Protein AF-A0A4D7DU58-F1 (afdb_monomer)

Mean predicted aligned error: 9.23 Å

Structure (mmCIF, N/CA/C/O backbone):
data_AF-A0A4D7DU58-F1
#
_entry.id   AF-A0A4D7DU58-F1
#
loop_
_atom_site.group_PDB
_atom_site.id
_atom_site.type_symbol
_atom_site.label_atom_id
_atom_site.label_alt_id
_atom_site.label_comp_id
_atom_site.label_asym_id
_atom_site.label_entity_id
_atom_site.label_seq_id
_atom_site.pdbx_PDB_ins_code
_atom_site.Cartn_x
_atom_site.Cartn_y
_atom_site.Cartn_z
_atom_site.occupancy
_atom_site.B_iso_or_equiv
_atom_site.auth_seq_id
_atom_site.auth_comp_id
_atom_site.auth_asym_id
_atom_site.auth_atom_id
_atom_site.pdbx_PDB_model_num
ATOM 1 N N . MET A 1 1 ? 15.677 17.109 42.337 1.00 45.03 1 MET A N 1
ATOM 2 C CA . MET A 1 1 ? 14.962 15.906 41.867 1.00 45.03 1 MET A CA 1
ATOM 3 C C . MET A 1 1 ? 14.360 16.292 40.532 1.00 45.03 1 MET A C 1
ATOM 5 O O . MET A 1 1 ? 13.244 16.787 40.499 1.00 45.03 1 MET A O 1
ATOM 9 N N . ASP A 1 2 ? 15.148 16.166 39.469 1.00 48.22 2 ASP A N 1
ATOM 10 C CA . ASP A 1 2 ? 14.765 16.503 38.093 1.00 48.22 2 ASP A CA 1
ATOM 11 C C . ASP A 1 2 ? 14.884 15.233 37.243 1.00 48.22 2 ASP A C 1
ATOM 13 O O . ASP A 1 2 ? 15.667 15.158 36.305 1.00 48.22 2 ASP A O 1
ATOM 17 N N . ASP A 1 3 ? 14.123 14.203 37.613 1.00 52.19 3 ASP A N 1
ATOM 18 C CA . ASP A 1 3 ? 14.151 12.887 36.962 1.00 52.19 3 ASP A CA 1
ATOM 19 C C . ASP A 1 3 ? 12.844 12.618 36.213 1.00 52.19 3 ASP A C 1
ATOM 21 O O . ASP A 1 3 ? 12.161 11.630 36.465 1.00 52.19 3 ASP A O 1
ATOM 25 N N . LEU A 1 4 ? 12.434 13.524 35.319 1.00 57.69 4 LEU A N 1
ATOM 26 C CA . LEU A 1 4 ? 11.140 13.387 34.636 1.00 57.69 4 LEU A CA 1
ATOM 27 C C . LEU A 1 4 ? 11.101 13.996 33.230 1.00 57.69 4 LEU A C 1
ATOM 29 O O . LEU A 1 4 ? 10.171 14.721 32.902 1.00 57.69 4 LEU A O 1
ATOM 33 N N . LYS A 1 5 ? 12.075 13.683 32.363 1.00 53.97 5 LYS A N 1
ATOM 34 C CA . LYS A 1 5 ? 11.924 13.854 30.895 1.00 53.97 5 LYS A CA 1
ATOM 35 C C . LYS A 1 5 ? 12.608 12.763 30.068 1.00 53.97 5 LYS A C 1
ATOM 37 O O . LYS A 1 5 ? 13.083 13.019 28.967 1.00 53.97 5 LYS A O 1
ATOM 42 N N . GLN A 1 6 ? 12.639 11.535 30.577 1.00 54.69 6 GLN A N 1
ATOM 43 C CA . GLN A 1 6 ? 13.131 10.383 29.823 1.00 54.69 6 GLN A CA 1
ATOM 44 C C . GLN A 1 6 ? 12.050 9.307 29.688 1.00 54.69 6 GLN A C 1
ATOM 46 O O . GLN A 1 6 ? 12.283 8.126 29.911 1.00 54.69 6 GLN A O 1
ATOM 51 N N . THR A 1 7 ? 10.840 9.708 29.298 1.00 44.78 7 THR A N 1
ATOM 52 C CA . THR A 1 7 ? 9.869 8.767 28.737 1.00 44.78 7 THR A CA 1
ATOM 53 C C . THR A 1 7 ? 10.109 8.718 27.239 1.00 44.78 7 THR A C 1
ATOM 55 O O . THR A 1 7 ? 9.628 9.564 26.490 1.00 44.78 7 THR A O 1
ATOM 58 N N . SER A 1 8 ? 10.967 7.777 26.850 1.00 45.53 8 SER A N 1
ATOM 59 C CA . SER A 1 8 ? 10.883 7.008 25.608 1.00 45.53 8 SER A CA 1
ATOM 60 C C . SER A 1 8 ? 9.992 7.608 24.514 1.00 45.53 8 SER A C 1
ATOM 62 O O . SER A 1 8 ? 8.766 7.601 24.633 1.00 45.53 8 SER A O 1
ATOM 64 N N . SER A 1 9 ? 10.608 8.020 23.407 1.00 48.75 9 SER A N 1
ATOM 65 C CA . SER A 1 9 ? 9.959 8.101 22.098 1.00 48.75 9 SER A CA 1
ATOM 66 C C . SER A 1 9 ? 9.360 6.729 21.746 1.00 48.75 9 SER A C 1
ATOM 68 O O . SER A 1 9 ? 9.970 5.938 21.031 1.00 48.75 9 SER A O 1
ATOM 70 N N . LEU A 1 10 ? 8.181 6.414 22.280 1.00 49.06 10 LEU A N 1
ATOM 71 C CA . LEU A 1 10 ? 7.308 5.380 21.749 1.00 49.06 10 LEU A CA 1
ATOM 72 C C . LEU A 1 10 ? 6.776 5.960 20.442 1.00 49.06 10 LEU A C 1
ATOM 74 O O . LEU A 1 10 ? 5.763 6.653 20.434 1.00 49.06 10 LEU A O 1
ATOM 78 N N . SER A 1 11 ? 7.527 5.781 19.354 1.00 59.34 11 SER A N 1
ATOM 79 C CA . SER A 1 11 ? 7.078 6.172 18.022 1.00 59.34 11 SER A CA 1
ATOM 80 C C . SER A 1 11 ? 5.780 5.424 17.746 1.00 59.34 11 SER A C 1
ATOM 82 O O . SER A 1 11 ? 5.788 4.203 17.582 1.00 59.34 11 SER A O 1
ATOM 84 N N . SER A 1 12 ? 4.661 6.141 17.768 1.00 73.44 12 SER A N 1
ATOM 85 C CA . SER A 1 12 ? 3.358 5.608 17.396 1.00 73.44 12 SER A CA 1
ATOM 86 C C . SER A 1 12 ? 3.454 5.066 15.973 1.00 73.44 12 SER A C 1
ATOM 88 O O . SER A 1 12 ? 3.641 5.848 15.043 1.00 73.44 12 SER A O 1
ATOM 90 N N . ILE A 1 13 ? 3.369 3.745 15.809 1.00 80.50 13 ILE A N 1
ATOM 91 C CA . ILE A 1 13 ? 3.355 3.118 14.487 1.00 80.50 13 ILE A CA 1
ATOM 92 C C . ILE A 1 13 ? 2.062 3.543 13.795 1.00 80.50 13 ILE A C 1
ATOM 94 O O . ILE A 1 13 ? 0.967 3.299 14.304 1.00 80.50 13 ILE A O 1
ATOM 98 N N . THR A 1 14 ? 2.190 4.189 12.644 1.00 89.75 14 THR A N 1
ATOM 99 C CA . THR A 1 14 ? 1.055 4.636 11.840 1.00 89.75 14 THR A CA 1
ATOM 100 C C . THR A 1 14 ? 0.677 3.594 10.787 1.00 89.75 14 THR A C 1
ATOM 102 O O . THR A 1 14 ? 1.472 2.732 10.411 1.00 89.75 14 THR A O 1
ATOM 105 N N . VAL A 1 15 ? -0.539 3.699 10.243 1.00 91.31 15 VAL A N 1
ATOM 106 C CA . VAL A 1 15 ? -0.980 2.901 9.082 1.00 91.31 15 VAL A CA 1
ATOM 107 C C . VAL A 1 15 ? -0.008 3.052 7.911 1.00 91.31 15 VAL A C 1
ATOM 109 O O . VAL A 1 15 ? 0.325 2.065 7.259 1.00 91.31 15 VAL A O 1
ATOM 112 N N . ARG A 1 16 ? 0.498 4.270 7.679 1.00 94.06 16 ARG A N 1
ATOM 113 C CA . ARG A 1 16 ? 1.499 4.542 6.644 1.00 94.06 16 ARG A CA 1
ATOM 114 C C . ARG A 1 16 ? 2.780 3.749 6.891 1.00 94.06 16 ARG A C 1
ATOM 116 O O . ARG A 1 16 ? 3.241 3.096 5.963 1.00 94.06 16 ARG A O 1
ATOM 123 N N . ASP A 1 17 ? 3.298 3.737 8.118 1.00 94.31 17 ASP A N 1
ATOM 124 C CA . ASP A 1 17 ? 4.515 2.982 8.452 1.00 94.31 17 ASP A CA 1
ATOM 125 C C . ASP A 1 17 ? 4.327 1.482 8.193 1.00 94.31 17 ASP A C 1
ATOM 127 O O . ASP A 1 17 ? 5.225 0.799 7.698 1.00 94.31 17 ASP A O 1
ATOM 131 N N . ILE A 1 18 ? 3.140 0.947 8.492 1.00 94.50 18 ILE A N 1
ATOM 132 C CA . ILE A 1 18 ? 2.807 -0.455 8.212 1.00 94.50 18 ILE A CA 1
ATOM 133 C C . ILE A 1 18 ? 2.774 -0.695 6.702 1.00 94.50 18 ILE A C 1
ATOM 135 O O . ILE A 1 18 ? 3.402 -1.637 6.220 1.00 94.50 18 ILE A O 1
ATOM 139 N N . VAL A 1 19 ? 2.093 0.163 5.942 1.00 96.56 19 VAL A N 1
ATOM 140 C CA . VAL A 1 19 ? 2.011 0.062 4.478 1.00 96.56 19 VAL A CA 1
ATOM 141 C C . VAL A 1 19 ? 3.394 0.162 3.833 1.00 96.56 19 VAL A C 1
ATOM 143 O O . VAL A 1 19 ? 3.705 -0.653 2.967 1.00 96.56 19 VAL A O 1
ATOM 146 N N . GLU A 1 20 ? 4.247 1.089 4.268 1.00 96.31 20 GLU A N 1
ATOM 147 C CA . GLU A 1 20 ? 5.617 1.250 3.765 1.00 96.31 20 GLU A CA 1
ATOM 148 C C . GLU A 1 20 ? 6.466 0.001 4.031 1.00 96.31 20 GLU A C 1
ATOM 150 O O . GLU A 1 20 ? 7.128 -0.513 3.122 1.00 96.31 20 GLU A O 1
ATOM 155 N N . ASN A 1 21 ? 6.372 -0.556 5.242 1.00 95.50 21 ASN A N 1
ATOM 156 C CA . ASN A 1 21 ? 7.035 -1.811 5.597 1.00 95.50 21 ASN A CA 1
ATOM 157 C C . ASN A 1 21 ? 6.533 -2.999 4.763 1.00 95.50 21 ASN A C 1
ATOM 159 O O . ASN A 1 21 ? 7.313 -3.879 4.390 1.00 95.50 21 ASN A O 1
ATOM 163 N N . LEU A 1 22 ? 5.236 -3.046 4.453 1.00 96.00 22 LEU A N 1
ATOM 164 C CA . LEU A 1 22 ? 4.666 -4.075 3.587 1.00 96.00 22 LEU A CA 1
ATOM 165 C C . LEU A 1 22 ? 5.097 -3.883 2.126 1.00 96.00 22 LEU A C 1
ATOM 167 O O . LEU A 1 22 ? 5.480 -4.859 1.482 1.00 96.00 22 LEU A O 1
ATOM 171 N N . ALA A 1 23 ? 5.103 -2.650 1.615 1.00 96.19 23 ALA A N 1
ATOM 172 C CA . ALA A 1 23 ? 5.510 -2.312 0.251 1.00 96.19 23 ALA A CA 1
ATOM 173 C C . ALA A 1 23 ? 6.976 -2.687 -0.023 1.00 96.19 23 ALA A C 1
ATOM 175 O O . ALA A 1 23 ? 7.298 -3.194 -1.102 1.00 96.19 23 ALA A O 1
ATOM 176 N N . ALA A 1 24 ? 7.852 -2.528 0.975 1.00 95.50 24 ALA A N 1
ATOM 177 C CA . ALA A 1 24 ? 9.259 -2.917 0.886 1.00 95.50 24 ALA A CA 1
ATOM 178 C C . ALA A 1 24 ? 9.484 -4.410 0.594 1.00 95.50 24 ALA A C 1
ATOM 180 O O . ALA A 1 24 ? 10.534 -4.776 0.068 1.00 95.50 24 ALA A O 1
ATOM 181 N N . ARG A 1 25 ? 8.495 -5.274 0.859 1.00 93.38 25 ARG A N 1
ATOM 182 C CA . ARG A 1 25 ? 8.571 -6.712 0.550 1.00 93.38 25 ARG A CA 1
ATOM 183 C C . ARG A 1 25 ? 8.388 -7.024 -0.937 1.00 93.38 25 ARG A C 1
ATOM 185 O O . ARG A 1 25 ? 8.752 -8.115 -1.363 1.00 93.38 25 ARG A O 1
ATOM 192 N N . PHE A 1 26 ? 7.816 -6.104 -1.714 1.00 92.75 26 PHE A N 1
ATOM 193 C CA . PHE A 1 26 ? 7.477 -6.330 -3.124 1.00 92.75 26 PHE A CA 1
ATOM 194 C C . PHE A 1 26 ? 8.429 -5.638 -4.097 1.00 92.75 26 PHE A C 1
ATOM 196 O O . PHE A 1 26 ? 8.475 -6.013 -5.266 1.00 92.75 26 PHE A O 1
ATOM 203 N N . SER A 1 27 ? 9.179 -4.628 -3.645 1.00 90.94 27 SER A N 1
ATOM 204 C CA . SER A 1 27 ? 10.132 -3.928 -4.502 1.00 90.94 27 SER A CA 1
ATOM 205 C C . SER A 1 27 ? 11.311 -3.337 -3.736 1.00 90.94 27 SER A C 1
ATOM 207 O O . SER A 1 27 ? 11.157 -2.672 -2.709 1.00 90.94 27 SER A O 1
ATOM 209 N N . SER A 1 28 ? 12.503 -3.511 -4.305 1.00 89.88 28 SER A N 1
ATOM 210 C CA . SER A 1 28 ? 13.734 -2.851 -3.867 1.00 89.88 28 SER A CA 1
ATOM 211 C C . SER A 1 28 ? 13.878 -1.425 -4.416 1.00 89.88 28 SER A C 1
ATOM 213 O O . SER A 1 28 ? 14.668 -0.649 -3.878 1.00 89.88 28 SER A O 1
ATOM 215 N N . SER A 1 29 ? 13.091 -1.041 -5.428 1.00 94.00 29 SER A N 1
ATOM 216 C CA . SER A 1 29 ? 13.085 0.320 -5.979 1.00 94.00 29 SER A CA 1
ATOM 217 C C . SER A 1 29 ? 12.319 1.275 -5.066 1.00 94.00 29 SER A C 1
ATOM 219 O O . SER A 1 29 ? 11.154 1.045 -4.745 1.00 94.00 29 SER A O 1
ATOM 221 N N . GLU A 1 30 ? 12.964 2.370 -4.666 1.00 94.19 30 GLU A N 1
ATOM 222 C CA . GLU A 1 30 ? 12.353 3.402 -3.823 1.00 94.19 30 GLU A CA 1
ATOM 223 C C . GLU A 1 30 ? 11.142 4.057 -4.488 1.00 94.19 30 GLU A C 1
ATOM 225 O O . GLU A 1 30 ? 10.085 4.155 -3.869 1.00 94.19 30 GLU A O 1
ATOM 230 N N . ALA A 1 31 ? 11.256 4.400 -5.773 1.00 92.50 31 ALA A N 1
ATOM 231 C CA . ALA A 1 31 ? 10.151 4.963 -6.542 1.00 92.50 31 ALA A CA 1
ATOM 232 C C . ALA A 1 31 ? 8.948 4.006 -6.593 1.00 92.50 31 ALA A C 1
ATOM 234 O O . ALA A 1 31 ? 7.805 4.420 -6.401 1.00 92.50 31 ALA A O 1
ATOM 235 N N . ALA A 1 32 ? 9.204 2.708 -6.784 1.00 93.25 32 ALA A N 1
ATOM 236 C CA . ALA A 1 32 ? 8.156 1.692 -6.779 1.00 93.25 32 ALA A CA 1
ATOM 237 C C . ALA A 1 32 ? 7.493 1.559 -5.401 1.00 93.25 32 ALA A C 1
ATOM 239 O O . ALA A 1 32 ? 6.267 1.519 -5.323 1.00 93.25 32 ALA A O 1
ATOM 240 N N . ARG A 1 33 ? 8.279 1.527 -4.313 1.00 96.56 33 ARG A N 1
ATOM 241 C CA . ARG A 1 33 ? 7.735 1.502 -2.946 1.00 96.56 33 ARG A CA 1
ATOM 242 C C . ARG A 1 33 ? 6.851 2.714 -2.688 1.00 96.56 33 ARG A C 1
ATOM 244 O O . ARG A 1 33 ? 5.731 2.534 -2.228 1.00 96.56 33 ARG A O 1
ATOM 251 N N . HIS A 1 34 ? 7.316 3.912 -3.040 1.00 96.25 34 HIS A N 1
ATOM 252 C CA . HIS A 1 34 ? 6.555 5.145 -2.855 1.00 96.25 34 HIS A CA 1
ATOM 253 C C . HIS A 1 34 ? 5.210 5.089 -3.589 1.00 96.25 34 HIS A C 1
ATOM 255 O O . HIS A 1 34 ? 4.168 5.348 -2.993 1.00 96.25 34 HIS A O 1
ATOM 261 N N . MET A 1 35 ? 5.210 4.656 -4.853 1.00 96.00 35 MET A N 1
ATOM 262 C CA . MET A 1 35 ? 3.981 4.508 -5.635 1.00 96.00 35 MET A CA 1
ATOM 263 C C .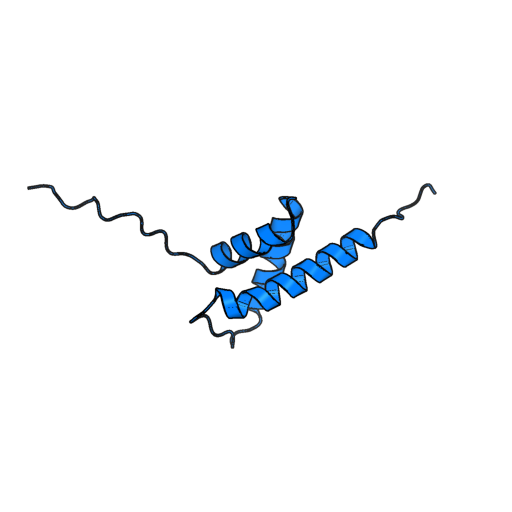 MET A 1 35 ? 3.020 3.457 -5.065 1.00 96.00 35 MET A C 1
ATOM 265 O O . MET A 1 35 ? 1.808 3.675 -5.061 1.00 96.00 35 MET A O 1
ATOM 269 N N . ILE A 1 36 ? 3.536 2.307 -4.618 1.00 97.19 36 ILE A N 1
ATOM 270 C CA . ILE A 1 36 ? 2.720 1.255 -3.995 1.00 97.19 36 ILE A CA 1
ATOM 271 C C . ILE A 1 36 ? 2.095 1.791 -2.708 1.00 97.19 36 ILE A C 1
ATOM 273 O O . ILE A 1 36 ? 0.887 1.651 -2.528 1.00 97.19 36 ILE A O 1
ATOM 277 N N . THR A 1 37 ? 2.889 2.442 -1.856 1.00 97.56 37 THR A N 1
ATOM 278 C CA . THR A 1 37 ? 2.420 3.052 -0.610 1.00 97.56 37 THR A CA 1
ATOM 279 C C . THR A 1 37 ? 1.337 4.084 -0.877 1.00 97.56 37 THR A C 1
ATOM 281 O O . THR A 1 37 ? 0.257 3.992 -0.305 1.00 97.56 37 THR A O 1
ATOM 284 N N . GLU A 1 38 ? 1.582 5.047 -1.763 1.00 97.50 38 GLU A N 1
ATOM 285 C CA . GLU A 1 38 ? 0.635 6.124 -2.058 1.00 97.50 38 GLU A CA 1
ATOM 286 C C . GLU A 1 38 ? -0.698 5.579 -2.587 1.00 97.50 38 GLU A C 1
ATOM 288 O O . GLU A 1 38 ? -1.770 5.939 -2.096 1.00 97.50 38 GLU A O 1
ATOM 293 N N . ARG A 1 39 ? -0.645 4.642 -3.540 1.00 97.31 39 ARG A N 1
ATOM 294 C CA . ARG A 1 39 ? -1.854 4.019 -4.092 1.00 97.31 39 ARG A CA 1
ATOM 295 C C . ARG A 1 39 ? -2.586 3.167 -3.060 1.00 97.31 39 ARG A C 1
ATOM 297 O O . ARG A 1 39 ? -3.810 3.230 -3.013 1.00 97.31 39 ARG A O 1
ATOM 304 N N . ALA A 1 40 ? -1.871 2.401 -2.239 1.00 97.00 40 ALA A N 1
ATOM 305 C CA . ALA A 1 40 ? -2.482 1.619 -1.169 1.00 97.00 40 ALA A CA 1
ATOM 306 C C . ALA A 1 40 ? -3.160 2.531 -0.141 1.00 97.00 40 ALA A C 1
ATOM 308 O O . ALA A 1 40 ? -4.313 2.290 0.199 1.00 97.00 40 ALA A O 1
ATOM 309 N N . MET A 1 41 ? -2.503 3.617 0.280 1.00 96.75 41 MET A N 1
ATOM 310 C CA . MET A 1 41 ? -3.086 4.609 1.189 1.00 96.75 41 MET A CA 1
ATOM 311 C C . MET A 1 41 ? -4.370 5.217 0.626 1.00 96.75 41 MET A C 1
ATOM 313 O O . MET A 1 41 ? -5.348 5.329 1.358 1.00 96.75 41 MET A O 1
ATOM 317 N N . ASN A 1 42 ? -4.409 5.544 -0.668 1.00 96.69 42 ASN A N 1
ATOM 318 C CA . ASN A 1 42 ? -5.632 6.041 -1.303 1.00 96.69 42 ASN A CA 1
ATOM 319 C C . ASN A 1 42 ? -6.770 5.013 -1.263 1.00 96.69 42 ASN A C 1
ATOM 321 O O . ASN A 1 42 ? -7.898 5.385 -0.959 1.00 96.69 42 ASN A O 1
ATOM 325 N N . VAL A 1 43 ? -6.480 3.732 -1.519 1.00 95.62 43 VAL A N 1
ATOM 326 C CA . VAL A 1 43 ? -7.483 2.661 -1.396 1.00 95.62 43 VAL A CA 1
ATOM 327 C C . VAL A 1 43 ? -7.970 2.555 0.047 1.00 95.62 43 VAL A C 1
ATOM 329 O O . VAL A 1 43 ? -9.169 2.533 0.284 1.00 95.62 43 VAL A O 1
ATOM 332 N N . ILE A 1 44 ? -7.067 2.547 1.026 1.00 93.81 44 ILE A N 1
ATOM 333 C CA . ILE A 1 44 ? -7.420 2.441 2.449 1.00 93.81 44 ILE A CA 1
ATOM 334 C C . ILE A 1 44 ? -8.318 3.607 2.880 1.00 93.81 44 ILE A C 1
ATOM 336 O O . ILE A 1 44 ? -9.353 3.386 3.497 1.00 93.81 44 ILE A O 1
ATOM 340 N N . LEU A 1 45 ? -7.971 4.842 2.503 1.00 91.50 45 LEU A N 1
ATOM 341 C CA . LEU A 1 45 ? -8.759 6.037 2.827 1.00 91.50 45 LEU A CA 1
ATOM 342 C C . LEU A 1 45 ? -10.159 6.036 2.191 1.00 91.50 45 LEU A C 1
ATOM 344 O O . LEU A 1 45 ? -11.042 6.743 2.670 1.00 91.50 45 LEU A O 1
ATOM 348 N N . GLN A 1 46 ? -10.361 5.267 1.120 1.00 95.06 46 GLN A N 1
ATOM 349 C CA . GLN A 1 46 ? -11.649 5.119 0.441 1.00 95.06 46 GLN A CA 1
ATOM 350 C C . GLN A 1 46 ? -12.522 3.990 1.011 1.00 95.06 46 GLN A C 1
ATOM 352 O O . GLN A 1 46 ? -13.686 3.912 0.628 1.00 95.06 46 GLN A O 1
ATOM 357 N N . ASN A 1 47 ? -11.999 3.158 1.919 1.00 92.25 47 ASN A N 1
ATOM 358 C CA . ASN A 1 47 ? -12.723 2.047 2.547 1.00 92.25 47 ASN A CA 1
ATOM 359 C C . ASN A 1 47 ? -12.892 2.318 4.057 1.00 92.25 47 ASN A C 1
ATOM 361 O O . ASN A 1 47 ? -12.073 1.866 4.861 1.00 92.25 47 ASN A O 1
ATOM 365 N N . PRO A 1 48 ? -13.911 3.099 4.469 1.00 85.25 48 PRO A N 1
ATOM 366 C CA . PRO A 1 48 ? -14.125 3.474 5.871 1.00 85.25 48 PRO A CA 1
ATOM 367 C C . PRO A 1 48 ? -14.444 2.290 6.800 1.00 85.25 48 PRO A C 1
ATOM 369 O O . PRO A 1 48 ? -14.348 2.426 8.016 1.00 85.25 48 PRO A O 1
ATOM 372 N N . GLU A 1 49 ? -14.828 1.145 6.246 1.00 90.00 49 GLU A N 1
ATOM 373 C CA . GLU A 1 49 ? -15.133 -0.099 6.955 1.00 90.00 49 GLU A CA 1
ATOM 374 C C . GLU A 1 49 ? -13.904 -0.944 7.323 1.00 90.00 49 GLU A C 1
ATOM 376 O O . GLU A 1 49 ? -14.068 -2.012 7.913 1.00 90.00 49 GLU A O 1
ATOM 381 N N . LEU A 1 50 ? -12.687 -0.503 6.981 1.00 89.12 50 LEU A N 1
ATOM 382 C CA . LEU A 1 50 ? -11.480 -1.257 7.309 1.00 89.12 50 LEU A CA 1
ATOM 383 C C . LEU A 1 50 ? -11.302 -1.384 8.826 1.00 89.12 50 LEU A C 1
ATOM 385 O O . LEU A 1 50 ? -11.160 -0.383 9.533 1.00 89.12 50 LEU A O 1
ATOM 389 N N . ASP A 1 51 ? -11.232 -2.620 9.315 1.00 86.75 51 ASP A N 1
ATOM 390 C CA . ASP A 1 51 ? -10.935 -2.877 10.718 1.00 86.75 51 ASP A CA 1
ATOM 391 C C . ASP A 1 51 ? -9.426 -2.761 10.985 1.00 86.75 51 ASP A C 1
ATOM 393 O O . ASP A 1 51 ? -8.622 -3.626 10.647 1.00 86.75 51 ASP A O 1
ATOM 397 N N . LEU A 1 52 ? -9.013 -1.674 11.630 1.00 84.81 52 LEU A N 1
ATOM 398 C CA . LEU A 1 52 ? -7.607 -1.426 11.948 1.00 84.81 52 LEU A CA 1
ATOM 399 C C . LEU A 1 52 ? -7.189 -1.934 13.336 1.00 84.81 52 LEU A C 1
ATOM 401 O O . LEU A 1 52 ? -6.148 -1.509 13.838 1.00 84.81 52 LEU A O 1
ATOM 405 N N . ASN A 1 53 ? -7.948 -2.852 13.945 1.00 87.31 53 ASN A N 1
ATOM 406 C CA . ASN A 1 53 ? -7.521 -3.566 15.154 1.00 87.31 53 ASN A CA 1
ATOM 407 C C . ASN A 1 53 ? -6.284 -4.444 14.885 1.00 87.31 53 ASN A C 1
ATOM 409 O O . ASN A 1 53 ? -5.356 -4.478 15.695 1.00 87.31 53 ASN A O 1
ATOM 413 N N . GLU A 1 54 ? -6.228 -5.095 13.716 1.00 87.56 54 GLU A N 1
ATOM 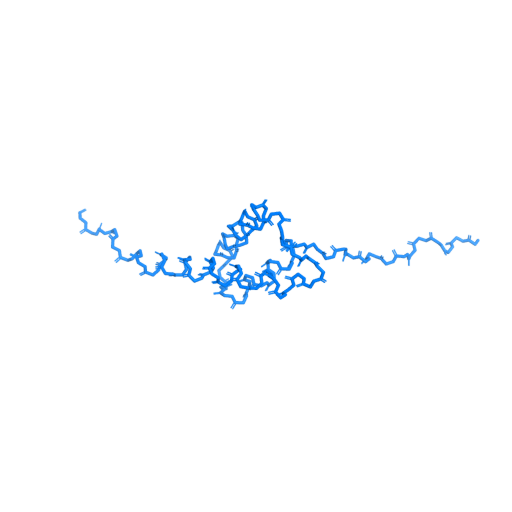414 C CA . GLU A 1 54 ? -5.077 -5.878 13.244 1.00 87.56 54 GLU A CA 1
ATOM 415 C C . GLU A 1 54 ? -4.608 -5.391 11.860 1.00 87.56 54 GLU A C 1
ATOM 417 O O . GLU A 1 54 ? -4.742 -6.079 10.845 1.00 87.56 54 GLU A O 1
ATOM 422 N N . PRO A 1 55 ? -4.001 -4.193 11.785 1.00 87.75 55 PRO A N 1
ATOM 423 C CA . PRO A 1 55 ? -3.794 -3.481 10.523 1.00 87.75 55 PRO A CA 1
ATOM 424 C C . PRO A 1 55 ? -2.903 -4.254 9.546 1.00 87.75 55 PRO A C 1
ATOM 426 O O . PRO A 1 55 ? -3.090 -4.209 8.342 1.00 87.75 55 PRO A O 1
ATOM 429 N N . HIS A 1 56 ? -1.931 -5.020 10.028 1.00 87.44 56 HIS A N 1
ATOM 430 C CA . HIS A 1 56 ? -1.077 -5.811 9.146 1.00 87.44 56 HIS A CA 1
ATOM 431 C C . HIS A 1 56 ? -1.838 -6.923 8.398 1.00 87.44 56 HIS A C 1
ATOM 433 O O . HIS A 1 56 ? -1.421 -7.270 7.292 1.00 87.44 56 HIS A O 1
ATOM 439 N N . LEU A 1 57 ? -2.923 -7.470 8.964 1.00 91.38 57 LEU A N 1
ATOM 440 C CA . LEU A 1 57 ? -3.749 -8.485 8.306 1.00 91.38 57 LEU A CA 1
ATOM 441 C C . LEU A 1 57 ? -4.662 -7.859 7.255 1.00 91.38 57 LEU A C 1
ATOM 443 O O . LEU A 1 57 ? -4.693 -8.355 6.133 1.00 91.38 57 LEU A O 1
ATOM 447 N N . GLU A 1 58 ? -5.317 -6.745 7.581 1.00 93.88 58 GLU A N 1
ATOM 448 C CA .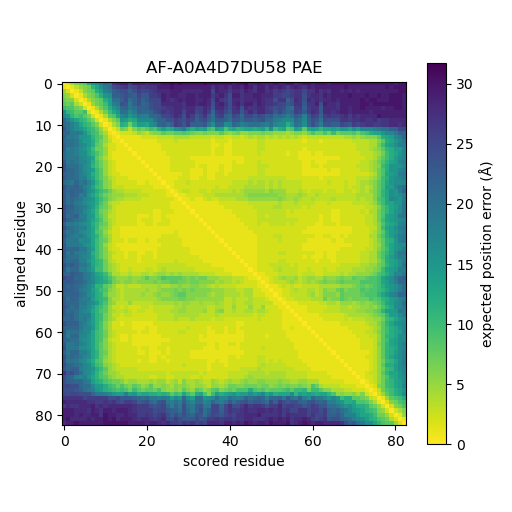 GLU A 1 58 ? -6.237 -6.063 6.659 1.00 93.88 58 GLU A CA 1
ATOM 449 C C . GLU A 1 58 ? -5.513 -5.319 5.528 1.00 93.88 58 GLU A C 1
ATOM 451 O O . GLU A 1 58 ? -5.941 -5.316 4.373 1.00 93.88 58 GLU A O 1
ATOM 456 N N . LEU A 1 59 ? -4.360 -4.713 5.821 1.00 94.94 59 LEU A N 1
ATOM 457 C CA . LEU A 1 59 ? -3.627 -3.900 4.849 1.00 94.94 59 LEU A CA 1
ATOM 458 C C . LEU A 1 59 ? -2.801 -4.750 3.877 1.00 94.94 59 LEU A C 1
ATOM 460 O O . LEU A 1 59 ? -2.567 -4.342 2.738 1.00 94.94 59 LEU A O 1
ATOM 464 N N . LEU A 1 60 ? -2.351 -5.939 4.286 1.00 95.31 60 LE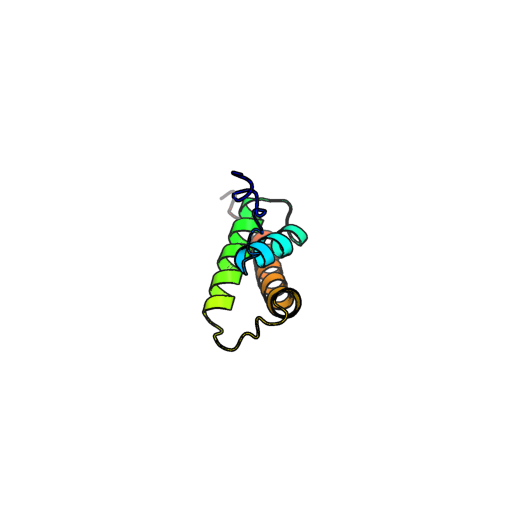U A N 1
ATOM 465 C CA . LEU A 1 60 ? -1.508 -6.800 3.452 1.00 95.31 60 LEU A CA 1
ATOM 466 C C . LEU A 1 60 ? -2.176 -7.235 2.134 1.00 95.31 60 LEU A C 1
ATOM 468 O O . LEU A 1 60 ? -1.504 -7.142 1.101 1.00 95.31 60 LEU A O 1
ATOM 472 N N . PRO A 1 61 ? -3.448 -7.676 2.103 1.00 95.62 61 PRO A N 1
ATOM 473 C CA . PRO A 1 61 ? -4.174 -7.933 0.861 1.00 95.62 61 PRO A CA 1
ATOM 474 C C . PRO A 1 61 ? -4.214 -6.719 -0.073 1.00 95.62 61 PRO A C 1
ATOM 476 O O . PRO A 1 61 ? -3.944 -6.862 -1.266 1.00 95.62 61 PRO A O 1
ATOM 479 N N . ILE A 1 62 ? -4.467 -5.523 0.468 1.00 96.25 62 ILE A N 1
ATOM 480 C CA . ILE A 1 62 ? -4.546 -4.271 -0.302 1.00 96.25 62 ILE A CA 1
ATOM 481 C C . ILE A 1 62 ? -3.188 -3.942 -0.919 1.00 96.25 62 ILE A C 1
ATOM 483 O O . ILE A 1 62 ? -3.081 -3.734 -2.130 1.00 96.25 62 ILE A O 1
ATOM 487 N N . VAL A 1 63 ? -2.126 -3.957 -0.108 1.00 96.75 63 VAL A N 1
ATOM 488 C CA . VAL A 1 63 ? -0.761 -3.679 -0.574 1.00 96.75 63 VAL A CA 1
ATOM 489 C C . VAL A 1 63 ? -0.327 -4.703 -1.623 1.00 96.75 63 VAL A C 1
ATOM 491 O O . VAL A 1 63 ? 0.246 -4.317 -2.640 1.00 96.75 63 VAL A O 1
ATOM 494 N N . ARG A 1 64 ? -0.645 -5.994 -1.439 1.00 96.56 64 ARG A N 1
ATOM 495 C CA . ARG A 1 64 ? -0.370 -7.045 -2.436 1.00 96.56 64 ARG A CA 1
ATOM 496 C C . ARG A 1 64 ? -1.06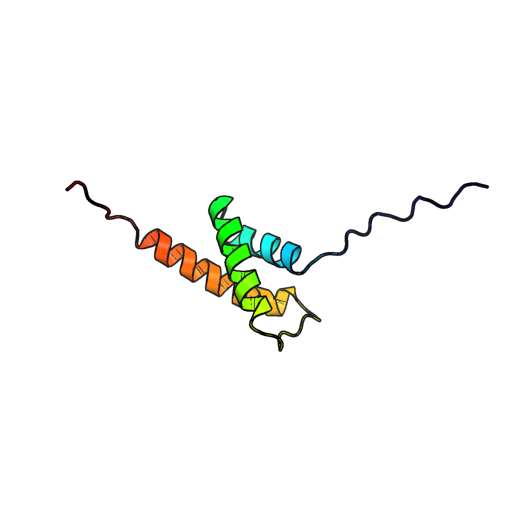4 -6.775 -3.762 1.00 96.56 64 ARG A C 1
ATOM 498 O O . ARG A 1 64 ? -0.419 -6.892 -4.800 1.00 96.56 64 ARG A O 1
ATOM 505 N N . ALA A 1 65 ? -2.351 -6.436 -3.735 1.00 96.06 65 ALA A N 1
ATOM 506 C CA . ALA A 1 65 ? -3.117 -6.163 -4.947 1.00 96.06 65 ALA A CA 1
ATOM 507 C C . ALA A 1 65 ? -2.529 -4.965 -5.710 1.00 96.06 65 ALA 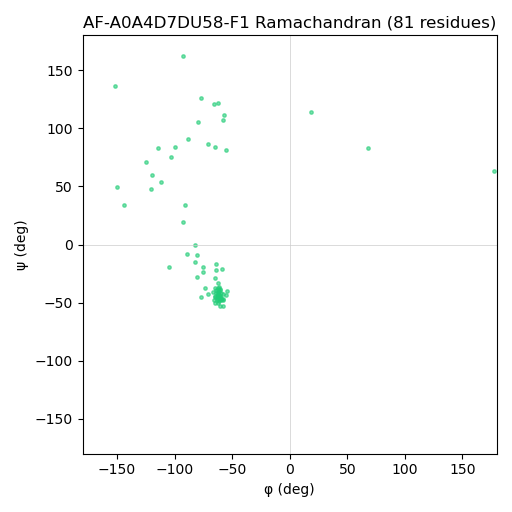A C 1
ATOM 509 O O . ALA A 1 65 ? -2.216 -5.073 -6.896 1.00 96.06 65 ALA A O 1
ATOM 510 N N . VAL A 1 66 ? -2.262 -3.860 -5.008 1.00 96.94 66 VAL A N 1
ATOM 511 C CA . VAL A 1 66 ? -1.656 -2.655 -5.597 1.00 96.94 66 VAL A CA 1
ATOM 512 C C . VAL A 1 66 ? -0.252 -2.931 -6.143 1.00 96.94 66 VAL A C 1
ATOM 514 O O . VAL A 1 66 ? 0.086 -2.461 -7.234 1.00 96.94 66 VAL A O 1
ATOM 517 N N . ALA A 1 67 ? 0.562 -3.702 -5.418 1.00 95.81 67 ALA A N 1
ATOM 518 C CA . ALA A 1 67 ? 1.897 -4.092 -5.857 1.00 95.81 67 ALA A CA 1
ATOM 519 C C . ALA A 1 67 ? 1.851 -4.981 -7.107 1.00 95.81 67 ALA A C 1
ATOM 521 O O . ALA A 1 67 ? 2.600 -4.740 -8.052 1.00 95.81 67 ALA A O 1
ATOM 522 N N . ALA A 1 68 ? 0.952 -5.967 -7.149 1.00 95.06 68 ALA A N 1
ATOM 523 C CA . ALA A 1 68 ? 0.771 -6.834 -8.310 1.00 95.06 68 ALA A CA 1
ATOM 524 C C . ALA A 1 68 ? 0.350 -6.038 -9.555 1.00 95.06 68 ALA A C 1
ATOM 526 O O . ALA A 1 68 ? 0.914 -6.239 -10.631 1.00 95.06 68 ALA A O 1
ATOM 527 N N . ASP A 1 69 ? -0.579 -5.091 -9.402 1.00 95.12 69 ASP A N 1
ATOM 528 C CA . ASP A 1 69 ? -1.001 -4.197 -10.483 1.00 95.12 69 ASP A CA 1
ATOM 529 C C . ASP A 1 69 ? 0.139 -3.314 -10.987 1.00 95.12 69 ASP A C 1
ATOM 531 O O . ASP A 1 69 ? 0.287 -3.113 -12.193 1.00 95.12 69 ASP A O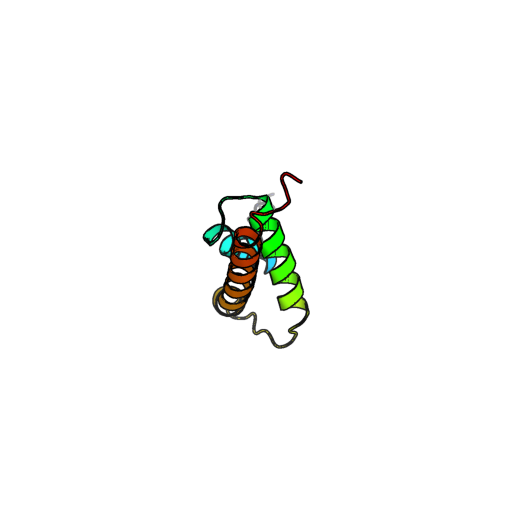 1
ATOM 535 N N . TYR A 1 70 ? 0.932 -2.757 -10.068 1.00 91.88 70 TYR A N 1
ATOM 536 C CA . TYR A 1 70 ? 2.098 -1.958 -10.426 1.00 91.88 70 TYR A CA 1
ATOM 537 C C . TYR A 1 70 ? 3.102 -2.790 -11.227 1.00 91.88 70 TYR A C 1
ATOM 539 O O . TYR A 1 70 ? 3.451 -2.407 -12.340 1.00 91.88 70 TYR A O 1
ATOM 547 N N . LEU A 1 71 ? 3.502 -3.953 -10.706 1.00 89.94 71 LEU A N 1
ATOM 548 C CA . LEU A 1 71 ? 4.478 -4.829 -11.355 1.00 89.94 71 LEU A CA 1
ATOM 549 C C . LEU A 1 71 ? 4.001 -5.297 -12.733 1.00 89.94 71 LEU A C 1
ATOM 551 O O . LEU A 1 71 ? 4.796 -5.322 -13.671 1.00 89.94 71 LEU A O 1
ATOM 555 N N . ARG A 1 72 ? 2.707 -5.608 -12.882 1.00 90.44 72 ARG A N 1
ATOM 556 C CA . ARG A 1 72 ? 2.115 -5.965 -14.177 1.00 90.44 72 ARG A CA 1
ATOM 557 C C . ARG A 1 72 ? 2.214 -4.812 -15.177 1.00 90.44 72 ARG A C 1
ATOM 559 O O . ARG A 1 72 ? 2.744 -5.012 -16.262 1.00 90.44 72 ARG A O 1
ATOM 566 N N . LYS A 1 73 ? 1.794 -3.600 -14.796 1.00 88.81 73 LYS A N 1
ATOM 567 C CA . LYS A 1 73 ? 1.876 -2.410 -15.665 1.00 88.81 73 LYS A CA 1
ATOM 568 C C . LYS A 1 73 ? 3.317 -2.051 -16.027 1.00 88.81 73 LYS A C 1
ATOM 570 O O . LYS A 1 73 ? 3.596 -1.689 -17.164 1.00 88.81 73 LYS A O 1
ATOM 575 N N . SER A 1 74 ? 4.242 -2.178 -15.079 1.00 83.56 74 SER A N 1
ATOM 576 C CA . SER A 1 74 ? 5.669 -1.966 -15.329 1.00 83.56 74 SER A CA 1
ATOM 577 C C . SER A 1 74 ? 6.245 -3.007 -16.294 1.00 83.56 74 SER A C 1
ATOM 579 O O . SER A 1 74 ? 7.064 -2.657 -17.139 1.00 83.56 74 SER A O 1
ATOM 581 N N . ALA A 1 75 ? 5.798 -4.264 -16.213 1.00 78.88 75 ALA A N 1
ATOM 582 C CA . ALA A 1 75 ? 6.208 -5.338 -17.120 1.00 78.88 75 ALA A CA 1
ATOM 583 C C . ALA A 1 75 ? 5.554 -5.253 -18.512 1.00 78.88 75 ALA A C 1
ATOM 585 O O . ALA A 1 75 ?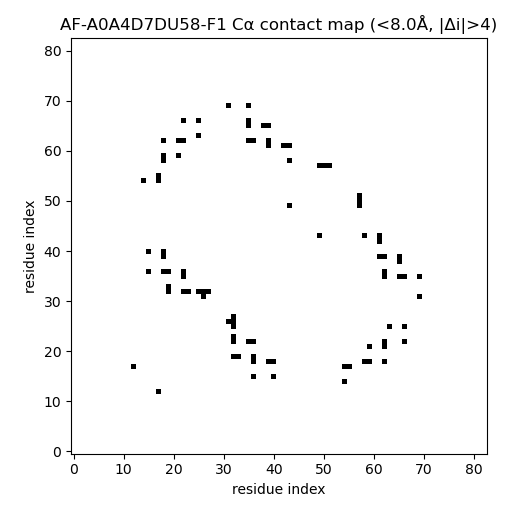 6.115 -5.768 -19.475 1.00 78.88 75 ALA A O 1
ATOM 586 N N . GLU A 1 76 ? 4.397 -4.599 -18.632 1.00 75.19 76 GLU A N 1
ATOM 587 C CA . GLU A 1 76 ? 3.705 -4.314 -19.900 1.00 75.19 76 GLU A CA 1
ATOM 588 C C . GLU A 1 76 ? 4.280 -3.090 -20.638 1.00 75.19 76 GLU A C 1
ATOM 590 O O . GLU A 1 76 ? 3.971 -2.871 -21.809 1.00 75.19 76 GLU A O 1
ATOM 595 N N . SER A 1 77 ? 5.179 -2.333 -19.997 1.00 54.94 77 SER A N 1
ATOM 596 C CA . SER A 1 77 ? 5.845 -1.157 -20.570 1.00 54.94 77 SER A CA 1
ATOM 597 C C . SER A 1 77 ? 7.198 -1.379 -21.303 1.00 54.94 77 SER A C 1
ATOM 599 O O . SER A 1 77 ? 8.034 -0.473 -21.269 1.00 54.94 77 SER A O 1
ATOM 601 N N . PRO A 1 78 ? 7.485 -2.489 -22.019 1.00 54.31 78 PRO A N 1
ATOM 602 C CA . PRO A 1 78 ? 8.604 -2.548 -22.952 1.00 54.31 78 PRO A CA 1
ATOM 603 C C . PRO A 1 78 ? 8.093 -2.438 -24.396 1.00 54.31 78 PRO A C 1
ATOM 605 O O . PRO A 1 78 ? 8.032 -3.455 -25.084 1.00 54.31 78 PRO A O 1
ATOM 608 N N . ARG A 1 79 ? 7.699 -1.232 -24.854 1.00 55.16 79 ARG A N 1
ATOM 609 C CA . ARG A 1 79 ? 7.551 -0.840 -26.285 1.00 55.16 79 ARG A CA 1
ATOM 610 C C . ARG A 1 79 ? 7.012 0.595 -26.467 1.00 55.16 79 ARG A C 1
ATOM 612 O O . ARG A 1 79 ? 5.984 0.816 -27.095 1.00 55.16 79 ARG A O 1
ATOM 619 N N . GLU A 1 80 ? 7.760 1.595 -26.017 1.00 48.09 80 GLU A N 1
ATOM 620 C CA . GLU A 1 80 ? 7.831 2.853 -26.777 1.00 48.09 80 GLU A CA 1
ATOM 621 C C . GLU A 1 80 ? 9.139 2.792 -27.575 1.00 48.09 80 GLU A C 1
ATOM 623 O O . GLU A 1 80 ? 10.229 2.931 -27.041 1.00 48.09 80 GLU A O 1
ATOM 628 N N . LYS A 1 81 ? 9.071 2.137 -28.739 1.00 45.03 81 LYS A N 1
ATOM 629 C CA . LYS A 1 81 ? 9.145 2.794 -30.052 1.00 45.03 81 LYS A CA 1
ATOM 630 C C . LYS A 1 81 ? 10.535 3.381 -30.336 1.00 45.03 81 LYS A C 1
ATOM 632 O O . LYS A 1 81 ? 10.750 4.579 -30.249 1.00 45.03 81 LYS A O 1
ATOM 637 N N . ASN A 1 82 ? 11.430 2.510 -30.811 1.00 46.31 82 ASN A N 1
ATOM 638 C CA . ASN A 1 82 ? 12.281 2.873 -31.946 1.00 46.31 82 ASN A CA 1
ATOM 639 C C . ASN A 1 82 ? 11.347 3.061 -33.156 1.00 46.31 82 ASN A C 1
ATOM 641 O O . ASN A 1 82 ? 11.088 2.097 -33.880 1.00 46.31 82 ASN A O 1
ATOM 645 N N . ALA A 1 83 ? 10.752 4.244 -33.289 1.00 43.59 83 ALA A N 1
ATOM 646 C CA . ALA A 1 83 ? 10.003 4.676 -34.463 1.00 43.59 83 ALA A CA 1
ATOM 647 C C . ALA A 1 83 ? 10.579 6.010 -34.932 1.00 43.59 83 ALA A C 1
ATOM 649 O O . ALA A 1 83 ? 10.760 6.886 -34.057 1.00 43.59 83 ALA A O 1
#

Solvent-accessible surface area (backbone atoms only — not comparable to full-atom values): 5226 Å² total; per-residue (Å²): 139,89,89,80,86,80,80,69,89,73,74,77,83,45,73,64,57,53,42,47,61,55,28,53,76,79,37,91,48,65,71,58,24,50,53,32,30,54,54,30,49,53,53,51,75,72,42,87,82,65,64,68,91,52,44,73,68,62,44,46,60,49,42,50,53,43,39,51,54,49,54,50,56,61,70,70,62,84,75,87,67,99,119

Organism: NCBI:txid160699

Sequence (83 aa):
MDDLKQTSSLSSITVRDIVENLAARFSSSEAARHMITERAMNVILQNPELDLNEPHLELLPIVRAVAADYLRKSAESPREKNA

Radius of gyration: 18.05 Å; Cα cont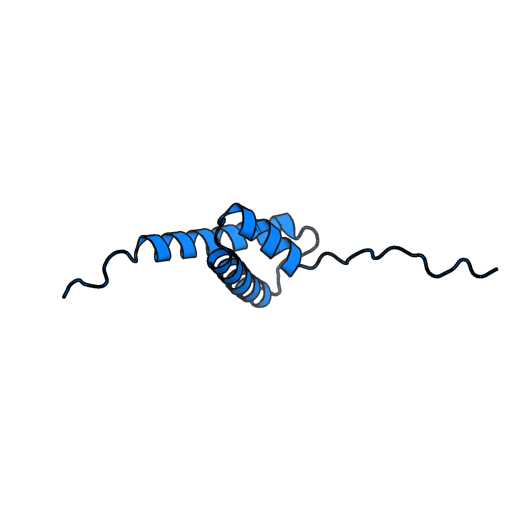acts (8 Å, |Δi|>4): 46; chains: 1; bounding box: 30×25×76 Å

Nearest PDB structures (foldseek):
  8b3z-assembly1_C  TM=6.722E-01  e=4.768E+00  Bacillus subtilis
  7ena-assembly1_BA  TM=5.601E-01  e=3.221E+00  Homo sapiens

pLDDT: mean 83.17, std 18.02, range [43.59, 97.56]

Foldseek 3Di:
DPPPDPDDPPPPCDLLNLLLVLLVVLDPDPVLSVQLSVQLVVVVVVCPPQDCPPSNVRSNVSSVVSSVVSVVVVVVPPDDDPD

Secondary structure (DSSP, 8-state):
----S---------HHHHHHHHHTTT-S-HHHHHHHHHHHHHHHHH-TT--TTSHHHHHHHHHHHHHHHHHHHHHH-------